Protein AF-A0A4Z2EUE3-F1 (afdb_monomer_lite)

Radius of gyration: 25.61 Å; chains: 1; bounding box: 50×25×70 Å

Organism: NCBI:txid230148

pLDDT: mean 82.92, std 18.07, range [44.78, 98.38]

Structure (mmCIF, N/CA/C/O backbone):
data_AF-A0A4Z2EUE3-F1
#
_entry.id   AF-A0A4Z2EUE3-F1
#
loop_
_atom_site.group_PDB
_atom_site.id
_atom_site.type_symbol
_atom_site.label_atom_id
_atom_site.label_alt_id
_atom_site.label_comp_id
_atom_site.label_asym_id
_atom_site.label_entity_id
_atom_site.label_seq_id
_atom_site.pdbx_PDB_ins_code
_atom_site.Cartn_x
_atom_site.Cartn_y
_atom_site.Cartn_z
_atom_site.occupancy
_atom_site.B_iso_or_equiv
_atom_site.auth_seq_id
_atom_site.auth_comp_id
_atom_site.auth_asym_id
_atom_site.auth_atom_id
_atom_site.pdbx_PDB_model_num
ATOM 1 N N . MET A 1 1 ? -13.873 0.430 -5.068 1.00 44.78 1 MET A N 1
ATOM 2 C CA . MET A 1 1 ? -14.969 0.015 -5.973 1.00 44.78 1 MET A CA 1
ATOM 3 C C . MET A 1 1 ? -14.479 0.097 -7.420 1.00 44.78 1 MET A C 1
ATOM 5 O O . MET A 1 1 ? -14.354 1.192 -7.941 1.00 44.78 1 MET A O 1
ATOM 9 N N . MET A 1 2 ? -14.170 -1.038 -8.052 1.00 53.44 2 MET A N 1
ATOM 10 C CA . MET A 1 2 ? -13.968 -1.180 -9.509 1.00 53.44 2 MET A CA 1
ATOM 11 C C . MET A 1 2 ? -14.732 -2.431 -9.968 1.00 53.44 2 MET A C 1
ATOM 13 O O . MET A 1 2 ? -14.153 -3.433 -10.364 1.00 53.44 2 MET A O 1
ATOM 17 N N . GLN A 1 3 ? -16.054 -2.420 -9.789 1.00 58.31 3 GLN A N 1
ATOM 18 C CA . GLN A 1 3 ? -16.901 -3.615 -9.922 1.00 58.31 3 GLN A CA 1
ATOM 19 C C . GLN A 1 3 ? -17.614 -3.726 -11.277 1.00 58.31 3 GLN A C 1
ATOM 21 O O . GLN A 1 3 ? -18.537 -4.524 -11.398 1.00 58.31 3 GLN A O 1
ATOM 26 N N . ASN A 1 4 ? -17.230 -2.947 -12.297 1.00 72.19 4 ASN A N 1
ATOM 27 C CA . ASN A 1 4 ? -17.891 -3.012 -13.602 1.00 72.19 4 ASN A CA 1
ATOM 28 C C . ASN A 1 4 ? -16.958 -3.569 -14.699 1.00 72.19 4 ASN A C 1
ATOM 30 O O . ASN A 1 4 ? -16.136 -2.820 -15.237 1.00 72.19 4 ASN A O 1
ATOM 34 N N . PRO A 1 5 ? -17.105 -4.858 -15.067 1.00 73.38 5 PRO A N 1
ATOM 35 C CA . PRO A 1 5 ? -16.289 -5.513 -16.091 1.00 73.38 5 PRO A CA 1
ATOM 36 C C . PRO A 1 5 ? -16.371 -4.839 -17.464 1.00 73.38 5 PRO A C 1
ATOM 38 O O . PRO A 1 5 ? -15.399 -4.851 -18.211 1.00 73.38 5 PRO A O 1
ATOM 41 N N . GLN A 1 6 ? -17.508 -4.213 -17.788 1.00 78.25 6 GLN A N 1
ATOM 42 C CA . GLN A 1 6 ? -17.725 -3.532 -19.071 1.00 78.25 6 GLN A CA 1
ATOM 43 C C . GLN A 1 6 ? -16.870 -2.260 -19.185 1.00 78.25 6 GLN A C 1
ATOM 45 O O . GLN A 1 6 ? -16.347 -1.951 -20.250 1.00 78.25 6 GLN A O 1
ATOM 50 N N . ILE A 1 7 ? -16.683 -1.538 -18.074 1.00 78.00 7 ILE A N 1
ATOM 51 C CA . ILE A 1 7 ? -15.859 -0.319 -18.032 1.00 78.00 7 ILE A CA 1
ATOM 52 C C . ILE A 1 7 ? -14.375 -0.681 -18.122 1.00 78.00 7 ILE A C 1
ATOM 54 O O . ILE A 1 7 ? -13.625 -0.010 -18.827 1.00 78.00 7 ILE A O 1
ATOM 58 N N . LEU A 1 8 ? -13.961 -1.764 -17.453 1.00 77.81 8 LEU A N 1
ATOM 59 C CA . LEU A 1 8 ? -12.603 -2.292 -17.579 1.00 77.81 8 LEU A CA 1
ATOM 60 C C . LEU A 1 8 ? -12.321 -2.740 -19.017 1.00 77.81 8 LEU A C 1
ATOM 62 O O . LEU A 1 8 ? -11.284 -2.378 -19.555 1.00 77.81 8 LEU A O 1
ATOM 66 N N . ALA A 1 9 ? -13.261 -3.435 -19.665 1.00 79.88 9 ALA A N 1
ATOM 67 C CA . ALA A 1 9 ? -13.128 -3.857 -21.059 1.00 79.88 9 ALA A CA 1
ATOM 68 C C . ALA A 1 9 ? -13.036 -2.671 -22.037 1.00 79.88 9 ALA A C 1
ATOM 70 O O . ALA A 1 9 ? -12.144 -2.651 -22.879 1.00 79.88 9 ALA A O 1
ATOM 71 N N . ALA A 1 10 ? -13.888 -1.652 -21.893 1.00 79.44 10 ALA A N 1
ATOM 72 C CA . ALA A 1 10 ? -13.847 -0.459 -22.743 1.00 79.44 10 ALA A CA 1
ATOM 73 C C . ALA A 1 10 ? -12.566 0.376 -22.537 1.00 79.44 10 ALA A C 1
ATOM 75 O O . ALA A 1 10 ? -12.026 0.958 -23.480 1.00 79.44 10 ALA A O 1
ATOM 76 N N . LEU A 1 11 ? -12.050 0.432 -21.303 1.00 75.12 11 LEU A N 1
ATOM 77 C CA . LEU A 1 11 ? -10.762 1.060 -21.012 1.00 75.12 11 LEU A CA 1
ATOM 78 C C . LEU A 1 11 ? -9.608 0.251 -21.617 1.00 75.12 11 LEU A C 1
ATOM 80 O O . LEU A 1 11 ? -8.710 0.841 -22.214 1.00 75.12 11 LEU A O 1
ATOM 84 N N . GLN A 1 12 ? -9.662 -1.079 -21.510 1.00 70.69 12 GLN A N 1
ATOM 85 C CA . GLN A 1 12 ? -8.696 -1.995 -22.112 1.00 70.69 12 GLN A CA 1
ATOM 86 C C . GLN A 1 12 ? -8.653 -1.823 -23.635 1.00 70.69 12 GLN A C 1
ATOM 88 O O . GLN A 1 12 ? -7.572 -1.658 -24.177 1.00 70.69 12 GLN A O 1
ATOM 93 N N . GLU A 1 13 ? -9.803 -1.777 -24.311 1.00 76.88 13 GLU A N 1
ATOM 94 C CA . GLU A 1 13 ? -9.914 -1.606 -25.769 1.00 76.88 13 GLU A CA 1
ATOM 95 C C . GLU A 1 13 ? -9.289 -0.286 -26.246 1.00 76.88 13 GLU A C 1
ATOM 97 O O . GLU A 1 13 ? -8.528 -0.244 -27.216 1.00 76.88 13 GLU A O 1
ATOM 102 N N . ARG A 1 14 ? -9.540 0.810 -25.522 1.00 71.12 14 ARG A N 1
ATOM 103 C CA . ARG A 1 14 ? -8.946 2.115 -25.838 1.00 71.12 14 ARG A CA 1
ATOM 104 C C . ARG A 1 14 ? -7.444 2.160 -25.539 1.00 71.12 14 ARG A C 1
ATOM 106 O O . ARG A 1 14 ? -6.701 2.814 -26.271 1.00 71.12 14 ARG A O 1
ATOM 113 N N . LEU A 1 15 ? -6.997 1.493 -24.474 1.00 68.50 15 LEU A N 1
ATOM 114 C CA . LEU A 1 15 ? -5.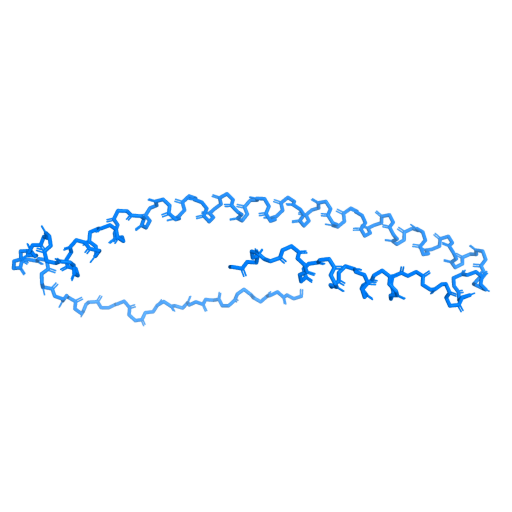576 1.348 -24.157 1.00 68.50 15 LEU A CA 1
ATOM 115 C C . LEU A 1 15 ? -4.862 0.481 -25.197 1.00 68.50 15 LEU A C 1
ATOM 117 O O . LEU A 1 15 ? -3.753 0.830 -25.579 1.00 68.50 15 LEU A O 1
ATOM 121 N N . ASP A 1 16 ? -5.500 -0.568 -25.715 1.00 64.25 16 ASP A N 1
ATOM 122 C CA . ASP A 1 16 ? -4.953 -1.441 -26.762 1.00 64.25 16 ASP A CA 1
ATOM 123 C C . ASP A 1 16 ? -4.780 -0.689 -28.094 1.00 64.25 16 ASP A C 1
ATOM 125 O O . ASP A 1 16 ? -3.773 -0.842 -28.778 1.00 64.25 16 ASP A O 1
ATOM 129 N N . GLY A 1 17 ? -5.692 0.239 -28.419 1.00 63.91 17 GLY A N 1
ATOM 130 C CA . GLY A 1 17 ? -5.545 1.135 -29.575 1.00 63.91 17 GLY A CA 1
ATOM 131 C C . GLY A 1 17 ? -4.381 2.139 -29.467 1.00 63.91 17 GLY A C 1
ATOM 132 O O . GLY A 1 17 ? -3.836 2.575 -30.484 1.00 63.91 17 GLY A O 1
ATOM 133 N N . LEU A 1 18 ? -3.975 2.500 -28.244 1.00 61.41 18 LEU A N 1
ATOM 134 C CA . LEU A 1 18 ? -2.822 3.371 -27.964 1.00 61.41 18 LEU A CA 1
ATOM 135 C C . LEU A 1 18 ? -1.519 2.573 -27.787 1.00 61.41 18 LEU A C 1
ATOM 137 O O . LEU A 1 18 ? -0.431 3.061 -28.101 1.00 61.41 18 LEU A O 1
ATOM 141 N N . ASN A 1 19 ? -1.628 1.342 -27.294 1.00 53.19 19 ASN A N 1
ATOM 142 C CA . ASN A 1 19 ? -0.528 0.440 -27.014 1.00 53.19 19 ASN A CA 1
ATOM 143 C C . ASN A 1 19 ? -0.177 -0.361 -28.272 1.00 53.19 19 ASN A C 1
ATOM 145 O O . ASN A 1 19 ? -0.677 -1.452 -28.505 1.00 53.19 19 ASN A O 1
ATOM 149 N N . GLY A 1 20 ? 0.735 0.177 -29.081 1.00 55.62 20 GLY A N 1
ATOM 150 C CA . GLY A 1 20 ? 1.307 -0.582 -30.190 1.00 55.62 20 GLY A CA 1
ATOM 151 C C . GLY A 1 20 ? 0.755 -0.263 -31.571 1.00 55.62 20 GLY A C 1
ATOM 152 O O . GLY A 1 20 ? 0.931 -1.085 -32.460 1.00 55.62 20 GLY A O 1
ATOM 153 N N . SER A 1 21 ? 0.215 0.938 -31.814 1.00 54.06 21 SER A N 1
ATOM 154 C CA . SER A 1 21 ? 0.350 1.519 -33.158 1.00 54.06 21 SER A CA 1
ATOM 155 C C . SER A 1 21 ? 1.849 1.745 -33.390 1.00 54.06 21 SER A C 1
ATOM 157 O O . SER A 1 21 ? 2.412 2.658 -32.773 1.00 54.06 21 SER A O 1
ATOM 159 N N . PRO A 1 22 ? 2.550 0.915 -34.190 1.00 57.84 22 PRO A N 1
ATOM 160 C CA . PRO A 1 22 ? 3.966 1.127 -34.401 1.00 57.84 22 PRO A CA 1
ATOM 161 C C . PRO A 1 22 ? 4.066 2.428 -35.184 1.00 57.84 22 PRO A C 1
ATOM 163 O O . PRO A 1 22 ? 3.694 2.495 -36.352 1.00 57.84 22 PRO A O 1
ATOM 166 N N . SER A 1 23 ? 4.573 3.487 -34.559 1.00 64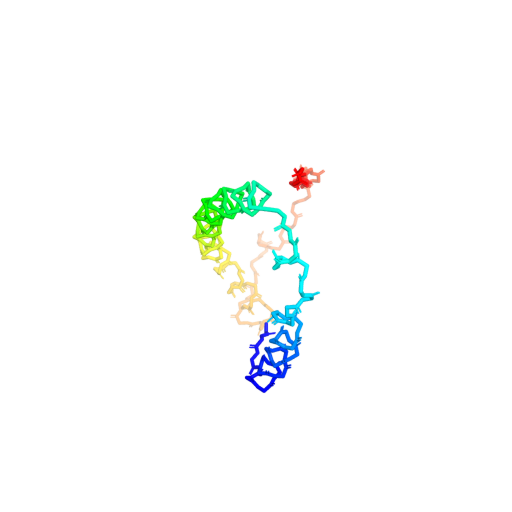.50 23 SER A N 1
ATOM 167 C CA . SER A 1 23 ? 4.802 4.756 -35.255 1.00 64.50 23 SER A CA 1
ATOM 168 C C . SER A 1 23 ? 5.860 4.633 -36.366 1.00 64.50 23 SER A C 1
ATOM 170 O O . SER A 1 23 ? 6.291 5.639 -36.921 1.00 64.50 23 SER A O 1
ATOM 172 N N . GLY A 1 24 ? 6.362 3.421 -36.641 1.00 70.62 24 GLY A N 1
ATOM 173 C CA . GLY A 1 24 ? 7.522 3.150 -37.482 1.00 70.62 24 GLY A CA 1
ATOM 174 C C . GLY A 1 24 ? 8.826 3.655 -36.864 1.00 70.62 24 GLY A C 1
ATOM 175 O O . GLY A 1 24 ? 9.902 3.429 -37.417 1.00 70.62 24 GLY A O 1
ATOM 176 N N . TYR A 1 25 ? 8.760 4.377 -35.738 1.00 78.94 25 TYR A N 1
ATOM 177 C CA . TYR A 1 25 ? 9.909 5.040 -35.145 1.00 78.94 25 TYR A CA 1
ATOM 178 C C . TYR A 1 25 ? 10.897 4.021 -34.594 1.00 78.94 25 TYR A C 1
ATOM 180 O O . TYR A 1 25 ? 12.080 4.085 -34.906 1.00 78.94 25 TYR A O 1
ATOM 188 N N . MET A 1 26 ? 10.424 3.024 -33.841 1.00 81.50 26 MET A N 1
ATOM 189 C CA . MET A 1 26 ? 11.298 1.969 -33.326 1.00 81.50 26 MET A CA 1
ATOM 190 C C . MET A 1 26 ? 11.984 1.224 -34.479 1.00 81.50 26 MET A C 1
ATOM 192 O O . MET A 1 26 ? 13.165 0.895 -34.379 1.00 81.50 26 MET A O 1
ATOM 196 N N . GLU A 1 27 ? 11.273 0.994 -35.585 1.00 83.00 27 GLU A N 1
ATOM 197 C CA . GLU A 1 27 ? 11.748 0.315 -36.788 1.00 83.00 27 GLU A CA 1
ATOM 198 C C . GLU A 1 27 ? 12.760 1.160 -37.574 1.00 83.00 27 GLU A C 1
ATOM 200 O O . GLU A 1 27 ? 13.726 0.593 -38.093 1.00 83.00 27 GLU A O 1
ATOM 205 N N . SER A 1 28 ? 12.605 2.486 -37.604 1.00 87.38 28 SER A N 1
ATOM 206 C CA . SER A 1 28 ? 13.503 3.412 -38.309 1.00 87.38 28 SER A CA 1
ATOM 207 C C . SER A 1 28 ? 14.805 3.707 -37.553 1.00 87.38 28 SER A C 1
ATOM 209 O O . SER A 1 28 ? 15.780 4.161 -38.155 1.00 87.38 28 SER A O 1
ATOM 211 N N . LEU A 1 29 ? 14.880 3.390 -36.254 1.00 90.25 29 LEU A N 1
ATOM 212 C CA . LEU A 1 29 ? 16.088 3.607 -35.457 1.00 90.25 29 LEU A CA 1
ATOM 213 C C . LEU A 1 29 ? 17.287 2.751 -35.926 1.00 90.25 29 LEU A C 1
ATOM 215 O O . LEU A 1 29 ? 17.138 1.553 -36.216 1.00 90.25 29 LEU A O 1
ATOM 219 N N . PRO A 1 30 ? 18.519 3.303 -35.884 1.00 96.25 30 PRO A N 1
ATOM 220 C CA . PRO A 1 30 ? 19.738 2.541 -36.141 1.00 96.25 30 PRO A CA 1
ATOM 221 C C . PRO A 1 30 ? 19.900 1.337 -35.200 1.00 96.25 30 PRO A C 1
ATOM 223 O O . PRO A 1 30 ? 19.535 1.380 -34.022 1.00 96.25 30 PRO A O 1
ATOM 226 N N . LYS A 1 31 ? 20.552 0.268 -35.683 1.00 94.62 31 LYS A N 1
ATOM 227 C CA . LYS A 1 31 ? 20.766 -0.985 -34.925 1.00 94.62 31 LYS A CA 1
ATOM 228 C C . LYS A 1 31 ? 21.424 -0.762 -33.556 1.00 94.62 31 LYS A C 1
ATOM 230 O O . LYS A 1 31 ? 21.064 -1.427 -32.586 1.00 94.62 31 LYS A O 1
ATOM 235 N N . VAL A 1 32 ? 22.369 0.176 -33.460 1.00 97.00 32 VAL A N 1
ATOM 236 C CA . VAL A 1 32 ? 23.036 0.519 -32.192 1.00 97.00 32 VAL A CA 1
ATOM 237 C C . VAL A 1 32 ? 22.064 1.117 -31.172 1.00 97.00 32 VAL A C 1
ATOM 239 O O . VAL A 1 32 ? 22.132 0.774 -29.994 1.00 97.00 32 VAL A O 1
ATOM 242 N N . VAL A 1 33 ? 21.115 1.942 -31.621 1.00 96.25 33 VAL A N 1
ATOM 243 C CA . VAL A 1 33 ? 20.103 2.557 -30.755 1.00 96.25 33 VAL A CA 1
ATOM 244 C C . VAL A 1 33 ? 19.106 1.500 -30.288 1.00 96.25 33 VAL A C 1
ATOM 246 O O . VAL A 1 33 ? 18.870 1.388 -29.090 1.00 96.25 33 VAL A O 1
ATOM 249 N N . LYS A 1 34 ? 18.628 0.631 -31.191 1.00 94.12 34 LYS A N 1
ATOM 250 C CA . LYS A 1 34 ? 17.755 -0.507 -30.840 1.00 94.12 34 LYS A CA 1
ATOM 251 C C . LYS A 1 34 ? 18.361 -1.399 -29.753 1.00 94.12 34 LYS A C 1
ATOM 253 O O . LYS A 1 34 ? 17.676 -1.779 -28.809 1.00 94.12 34 LYS A O 1
ATOM 258 N N . ARG A 1 35 ? 19.666 -1.696 -29.836 1.00 96.50 35 ARG A N 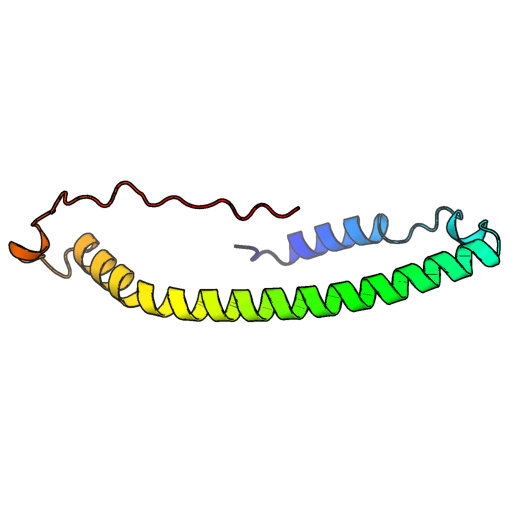1
ATOM 259 C CA . ARG A 1 35 ? 20.375 -2.472 -28.799 1.00 96.50 35 ARG A CA 1
ATOM 260 C C . ARG A 1 35 ? 20.368 -1.773 -27.438 1.00 96.50 35 ARG A C 1
ATOM 262 O O . ARG A 1 35 ? 20.163 -2.445 -26.432 1.00 96.50 35 ARG A O 1
ATOM 269 N N 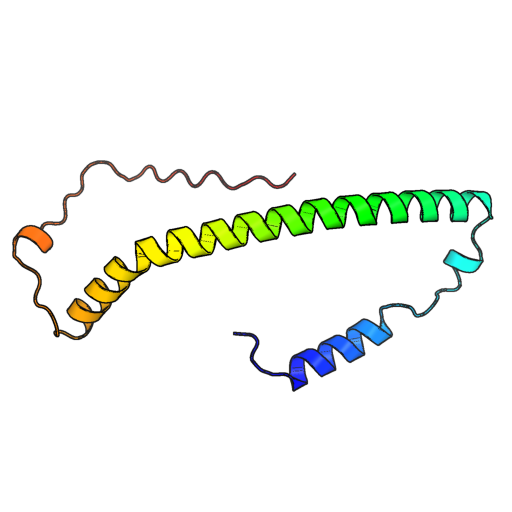. ARG A 1 36 ? 20.567 -0.451 -27.402 1.00 98.00 36 ARG A N 1
ATOM 270 C CA . ARG A 1 36 ? 20.501 0.337 -26.158 1.00 98.00 36 ARG A CA 1
ATOM 271 C C . ARG A 1 36 ? 19.090 0.334 -25.578 1.00 98.00 36 ARG A C 1
ATOM 273 O O . ARG A 1 36 ? 18.941 0.044 -24.399 1.00 98.00 36 ARG A O 1
ATOM 280 N N . VAL A 1 37 ? 18.070 0.556 -26.409 1.00 95.69 37 VAL A N 1
ATOM 281 C CA . VAL A 1 37 ? 16.657 0.494 -25.995 1.00 95.69 37 VAL A CA 1
ATOM 282 C C . VAL A 1 37 ? 16.319 -0.874 -25.405 1.00 95.69 37 VAL A C 1
ATOM 284 O O . VAL A 1 37 ? 15.716 -0.945 -24.342 1.00 95.69 37 VAL A O 1
ATOM 287 N N . ASN A 1 38 ? 16.760 -1.967 -26.030 1.00 94.81 38 ASN A N 1
ATOM 288 C CA . ASN A 1 38 ? 16.549 -3.308 -25.479 1.00 94.81 38 ASN A CA 1
ATOM 289 C C . ASN A 1 38 ? 17.278 -3.513 -24.142 1.00 94.81 38 ASN A C 1
ATOM 291 O O . ASN A 1 38 ? 16.728 -4.130 -23.235 1.00 94.81 38 ASN A O 1
ATOM 295 N N . GLY A 1 39 ? 18.486 -2.959 -23.989 1.00 97.75 39 GLY A N 1
ATOM 296 C CA . GLY A 1 39 ? 19.184 -2.937 -22.702 1.00 97.75 39 GLY A CA 1
ATOM 297 C C . GLY A 1 39 ? 18.386 -2.205 -21.618 1.00 97.75 39 GLY A C 1
ATOM 298 O O . GLY A 1 39 ? 18.223 -2.735 -20.521 1.00 97.75 39 GLY A O 1
ATOM 299 N N . LEU A 1 40 ? 17.826 -1.037 -21.947 1.00 98.06 40 LEU A N 1
ATOM 300 C CA . LEU A 1 40 ? 16.973 -0.264 -21.040 1.00 98.06 40 LEU A CA 1
ATOM 301 C C . LEU A 1 40 ? 15.680 -1.007 -20.689 1.00 98.06 40 LEU A C 1
ATOM 303 O O . LEU A 1 40 ? 15.305 -1.039 -19.525 1.00 98.06 40 LEU A O 1
ATOM 307 N N . LYS A 1 41 ? 15.038 -1.681 -21.651 1.00 96.06 41 LYS A N 1
ATOM 308 C CA . LYS A 1 41 ? 13.856 -2.520 -21.386 1.00 96.06 41 LYS A CA 1
ATOM 309 C C . LYS A 1 41 ? 14.161 -3.640 -20.393 1.00 96.06 41 LYS A C 1
ATOM 311 O O . LYS A 1 41 ? 13.384 -3.864 -19.473 1.00 96.06 41 LYS A O 1
ATOM 316 N N . ASN A 1 42 ? 15.307 -4.307 -20.528 1.00 96.75 42 ASN A N 1
ATOM 317 C CA . ASN A 1 42 ? 15.714 -5.344 -19.577 1.00 96.75 42 ASN A CA 1
ATOM 318 C C . ASN A 1 42 ? 15.942 -4.783 -18.165 1.00 96.75 42 ASN A C 1
ATOM 320 O O . ASN A 1 42 ? 15.647 -5.463 -17.185 1.00 96.75 42 ASN A O 1
ATOM 324 N N . LEU A 1 43 ? 16.466 -3.558 -18.049 1.00 98.25 43 LEU A N 1
ATOM 325 C CA . LEU A 1 43 ? 16.578 -2.872 -16.761 1.00 98.25 43 LEU A CA 1
ATOM 326 C C . LEU A 1 43 ? 15.199 -2.508 -16.203 1.00 98.25 43 LEU A C 1
ATOM 328 O O . LEU A 1 43 ? 14.940 -2.794 -15.041 1.00 98.25 43 LEU A O 1
ATOM 332 N N . GLN A 1 44 ? 14.296 -1.992 -17.039 1.00 96.44 44 GLN A N 1
ATOM 333 C CA . GLN A 1 44 ? 12.927 -1.664 -16.639 1.00 96.44 44 GLN A CA 1
ATOM 334 C C . GLN A 1 44 ? 12.187 -2.882 -16.083 1.00 96.44 44 GLN A C 1
ATOM 336 O O . GLN A 1 44 ? 11.509 -2.783 -15.067 1.00 96.44 44 GLN A O 1
ATOM 341 N N . VAL A 1 45 ? 12.363 -4.051 -16.705 1.00 97.38 45 VAL A N 1
ATOM 342 C CA . VAL A 1 45 ? 11.796 -5.306 -16.199 1.00 97.38 45 VAL A CA 1
ATOM 343 C C . VAL A 1 45 ? 12.318 -5.612 -14.795 1.00 97.38 45 VAL A C 1
ATOM 345 O O . VAL A 1 45 ? 11.543 -6.016 -13.938 1.00 97.38 45 VAL A O 1
ATOM 348 N N . LYS A 1 46 ? 13.608 -5.401 -14.511 1.00 97.88 46 LYS A N 1
ATOM 349 C CA . LYS A 1 46 ? 14.152 -5.600 -13.156 1.00 97.88 46 LYS A CA 1
ATOM 350 C C . LYS A 1 46 ? 13.570 -4.605 -12.150 1.00 97.88 46 LYS A C 1
ATOM 352 O O . LYS A 1 46 ? 13.251 -5.025 -11.045 1.00 97.88 46 LYS A O 1
ATOM 357 N N . CYS A 1 47 ? 13.390 -3.340 -12.535 1.00 96.25 47 CYS A N 1
ATOM 358 C CA . CYS A 1 47 ? 12.708 -2.352 -11.694 1.00 96.25 47 CYS A CA 1
ATOM 359 C C . CYS A 1 47 ? 11.283 -2.807 -11.356 1.00 96.25 47 CYS A C 1
ATOM 361 O O . CYS A 1 47 ? 10.929 -2.850 -10.184 1.00 96.25 47 CYS A O 1
ATOM 363 N N . ALA A 1 48 ? 10.522 -3.268 -12.352 1.00 96.12 48 ALA A N 1
ATOM 364 C CA . ALA A 1 48 ? 9.157 -3.752 -12.150 1.00 96.12 48 ALA A CA 1
ATOM 365 C C . ALA A 1 48 ? 9.074 -4.940 -11.170 1.00 96.12 48 ALA A C 1
ATOM 367 O O . ALA A 1 48 ? 8.121 -5.039 -10.405 1.00 96.12 48 ALA A O 1
ATOM 368 N N . HIS A 1 49 ? 10.075 -5.829 -11.140 1.00 97.44 49 HIS A N 1
ATOM 369 C CA . HIS A 1 49 ? 10.121 -6.909 -10.143 1.00 97.44 49 HIS A CA 1
ATOM 370 C C . HIS A 1 49 ? 10.324 -6.383 -8.715 1.00 97.44 49 HIS A C 1
ATOM 372 O O . HIS A 1 49 ? 9.750 -6.929 -7.775 1.00 97.44 49 HIS A O 1
ATOM 378 N N . ILE A 1 50 ? 11.141 -5.341 -8.545 1.00 97.56 50 ILE A N 1
ATOM 379 C CA . ILE A 1 50 ? 11.359 -4.707 -7.238 1.00 97.56 50 ILE A CA 1
ATOM 380 C C . ILE A 1 50 ? 10.085 -3.982 -6.796 1.00 97.56 50 ILE A C 1
ATOM 382 O O . ILE A 1 50 ? 9.658 -4.154 -5.659 1.00 97.56 50 ILE A O 1
ATOM 386 N N . GLU A 1 51 ? 9.449 -3.235 -7.700 1.00 95.69 51 GLU A N 1
ATOM 387 C CA . GLU A 1 51 ? 8.168 -2.570 -7.439 1.00 95.69 51 GLU A CA 1
ATOM 388 C C . GLU A 1 51 ? 7.081 -3.575 -7.049 1.00 95.69 51 GLU A C 1
ATOM 390 O O . GLU A 1 51 ? 6.368 -3.353 -6.075 1.00 95.69 51 GLU A O 1
ATOM 395 N N . ALA A 1 52 ? 6.982 -4.711 -7.747 1.00 96.56 52 ALA A N 1
ATOM 396 C CA . ALA A 1 52 ? 6.019 -5.757 -7.410 1.00 96.56 52 ALA A CA 1
ATOM 397 C C . ALA A 1 52 ? 6.210 -6.270 -5.974 1.00 96.56 52 ALA A C 1
ATOM 399 O O . ALA A 1 52 ? 5.239 -6.365 -5.227 1.00 96.56 52 ALA A O 1
ATOM 400 N N . LYS A 1 53 ? 7.461 -6.528 -5.569 1.00 97.12 53 LYS A N 1
ATOM 401 C CA . LYS A 1 53 ? 7.786 -6.945 -4.200 1.00 97.12 53 LYS A CA 1
ATOM 402 C C . LYS A 1 53 ? 7.456 -5.858 -3.172 1.00 97.12 53 LYS A C 1
ATOM 404 O O . LYS A 1 53 ? 6.916 -6.157 -2.115 1.00 97.12 53 LYS A O 1
ATOM 409 N N . PHE A 1 54 ? 7.744 -4.597 -3.485 1.00 97.00 54 PHE A N 1
ATOM 410 C CA . PHE A 1 54 ? 7.381 -3.473 -2.622 1.00 97.00 54 PHE A CA 1
ATOM 411 C C . PHE A 1 54 ? 5.866 -3.405 -2.388 1.00 97.00 54 PHE A C 1
ATOM 413 O O . PHE A 1 54 ? 5.424 -3.327 -1.245 1.00 97.00 54 PHE A O 1
ATOM 420 N N . TYR A 1 55 ? 5.058 -3.489 -3.449 1.00 95.81 55 TYR A N 1
ATOM 421 C CA . TYR A 1 55 ? 3.601 -3.455 -3.311 1.00 95.81 55 TYR A CA 1
ATOM 422 C C . TYR A 1 55 ? 3.036 -4.687 -2.599 1.00 95.81 55 TYR A C 1
ATOM 424 O O . TYR A 1 55 ? 2.044 -4.567 -1.884 1.00 95.81 55 TYR A O 1
ATOM 432 N N . GLU A 1 56 ? 3.660 -5.855 -2.753 1.00 96.38 56 GLU A N 1
ATOM 433 C CA . GLU A 1 56 ? 3.316 -7.051 -1.979 1.00 96.38 56 GLU A CA 1
ATOM 434 C C . GLU A 1 56 ? 3.510 -6.816 -0.471 1.00 96.38 56 GLU A C 1
ATOM 436 O O . GLU A 1 56 ? 2.583 -7.050 0.308 1.00 96.38 56 GLU A O 1
ATOM 441 N N . GLU A 1 57 ? 4.660 -6.267 -0.069 1.00 97.56 57 GLU A N 1
ATOM 442 C CA . GLU A 1 57 ? 4.972 -5.951 1.332 1.00 97.56 57 GLU A CA 1
ATOM 443 C C . GLU A 1 57 ? 4.062 -4.846 1.900 1.00 97.56 57 GLU A C 1
ATOM 445 O O . GLU A 1 57 ? 3.566 -4.964 3.023 1.00 97.56 57 GLU A O 1
ATOM 450 N N . VAL A 1 58 ? 3.775 -3.794 1.123 1.00 95.50 58 VAL A N 1
ATOM 451 C CA . VAL A 1 58 ? 2.795 -2.759 1.505 1.00 95.50 58 VAL A CA 1
ATOM 452 C C . VAL A 1 58 ? 1.420 -3.381 1.715 1.00 95.50 58 VAL A C 1
ATOM 454 O O . VAL A 1 58 ? 0.772 -3.111 2.723 1.00 95.50 58 VAL A O 1
ATOM 457 N N . HIS A 1 59 ? 0.984 -4.258 0.813 1.00 95.19 59 HIS A N 1
ATOM 458 C CA . HIS A 1 59 ? -0.322 -4.891 0.927 1.00 95.19 59 HIS A CA 1
ATOM 459 C C . HIS A 1 59 ? -0.408 -5.820 2.153 1.00 95.19 59 HIS A C 1
ATOM 461 O O . HIS A 1 59 ? -1.428 -5.866 2.841 1.00 95.19 59 HIS A O 1
ATOM 467 N N . GLU A 1 60 ? 0.665 -6.543 2.478 1.00 97.44 60 GLU A N 1
ATOM 468 C CA . GLU A 1 60 ? 0.776 -7.299 3.731 1.00 97.44 60 GLU A CA 1
ATOM 469 C C . GLU A 1 60 ? 0.664 -6.407 4.970 1.00 97.44 60 GLU A C 1
ATOM 471 O O . GLU A 1 60 ? -0.055 -6.746 5.919 1.00 97.44 60 GLU A O 1
ATOM 476 N N . LEU A 1 61 ? 1.328 -5.252 4.943 1.00 97.69 61 LEU A N 1
ATOM 477 C CA . LEU A 1 61 ? 1.278 -4.266 6.013 1.00 97.69 61 LEU A CA 1
ATOM 478 C C . LEU A 1 61 ? -0.139 -3.707 6.190 1.00 97.69 61 LEU A C 1
ATOM 480 O O . LEU A 1 61 ? -0.664 -3.707 7.304 1.00 97.69 61 LEU A O 1
ATOM 484 N N . GLU A 1 62 ? -0.793 -3.308 5.101 1.00 95.81 62 GLU A N 1
ATOM 485 C CA . GLU A 1 62 ? -2.182 -2.842 5.106 1.00 95.81 62 GLU A CA 1
ATOM 486 C C . GLU A 1 62 ? -3.119 -3.883 5.721 1.00 95.81 62 GLU A C 1
ATOM 488 O O . GLU A 1 62 ? -3.915 -3.549 6.599 1.00 95.81 62 GLU A O 1
ATOM 493 N N . ARG A 1 63 ? -2.998 -5.160 5.327 1.00 97.75 63 ARG A N 1
ATOM 494 C CA . ARG A 1 63 ? -3.817 -6.242 5.900 1.00 97.75 63 ARG A CA 1
ATOM 495 C C . ARG A 1 63 ? -3.593 -6.393 7.402 1.00 97.75 63 ARG A C 1
ATOM 497 O O . ARG A 1 63 ? -4.560 -6.562 8.144 1.00 97.75 63 ARG A O 1
ATOM 504 N N . LYS A 1 64 ? -2.340 -6.315 7.858 1.00 98.19 64 LYS A N 1
ATOM 505 C CA . LYS A 1 64 ? -1.997 -6.403 9.284 1.00 98.19 64 LYS A CA 1
ATOM 506 C C . LYS A 1 64 ? -2.660 -5.284 10.086 1.00 98.19 64 LYS A C 1
ATOM 508 O O . LYS A 1 64 ? -3.289 -5.565 11.102 1.00 98.19 64 LYS A O 1
ATOM 513 N N . TYR A 1 65 ? -2.542 -4.034 9.644 1.00 97.81 65 TYR A N 1
ATOM 514 C CA . TYR A 1 65 ? -3.107 -2.897 10.376 1.00 97.81 65 TYR A CA 1
ATOM 515 C C . TYR A 1 65 ? -4.629 -2.808 10.242 1.00 97.81 65 TYR A C 1
ATOM 517 O O . TYR A 1 65 ? -5.294 -2.480 11.221 1.00 97.81 65 TYR A O 1
ATOM 525 N N . ALA A 1 66 ? -5.205 -3.193 9.101 1.00 97.06 66 ALA A N 1
ATOM 526 C CA . ALA A 1 66 ? -6.655 -3.304 8.949 1.00 97.06 66 ALA A CA 1
ATOM 527 C C . ALA A 1 66 ? -7.266 -4.251 9.997 1.00 97.06 66 ALA A C 1
ATOM 529 O O . ALA A 1 66 ? -8.280 -3.916 10.605 1.00 97.06 66 ALA A O 1
ATOM 530 N N . ALA A 1 67 ? -6.615 -5.386 10.278 1.00 97.62 67 ALA A N 1
ATOM 531 C CA . ALA A 1 67 ? -7.062 -6.310 11.321 1.00 97.62 67 ALA A CA 1
ATOM 532 C C . ALA A 1 67 ? -6.986 -5.708 12.738 1.00 97.62 67 ALA A C 1
ATOM 534 O O . ALA A 1 67 ? -7.832 -6.024 13.569 1.00 97.62 67 ALA A O 1
ATOM 535 N N . LEU A 1 68 ? -6.016 -4.828 13.015 1.00 97.31 68 LEU A N 1
ATOM 536 C CA . LEU A 1 68 ? -5.914 -4.114 14.298 1.00 97.31 68 LEU A CA 1
ATOM 537 C C . LEU A 1 68 ? -6.995 -3.037 14.449 1.00 97.31 68 LEU A C 1
ATOM 539 O O . LEU A 1 68 ? -7.488 -2.812 15.552 1.00 97.31 68 LEU A O 1
ATOM 543 N N . TYR A 1 69 ? -7.384 -2.390 13.349 1.00 97.31 69 TYR A N 1
ATOM 544 C CA . TYR A 1 69 ? -8.477 -1.419 13.348 1.00 97.31 69 TYR A CA 1
ATOM 545 C C . TYR A 1 69 ? -9.860 -2.070 13.416 1.00 97.31 69 TYR A C 1
ATOM 547 O O . TYR A 1 69 ? -10.800 -1.433 13.891 1.00 97.31 69 TYR A O 1
ATOM 555 N N . GLN A 1 70 ? -10.004 -3.320 12.968 1.00 98.00 70 GLN A N 1
ATOM 556 C CA . GLN A 1 70 ? -11.310 -3.969 12.855 1.00 98.00 70 GLN A CA 1
ATOM 557 C C . GLN A 1 70 ? -12.101 -3.988 14.179 1.00 98.00 70 GLN A C 1
ATOM 559 O O . GLN A 1 70 ? -13.232 -3.507 14.161 1.00 98.00 70 GLN A O 1
ATOM 564 N N . PRO A 1 71 ? -11.541 -4.388 15.341 1.00 97.94 71 PRO A N 1
ATOM 565 C CA . PRO A 1 71 ? -12.279 -4.356 16.607 1.00 97.94 71 PRO A CA 1
ATOM 566 C C . PRO A 1 71 ? -12.720 -2.946 17.020 1.00 97.94 71 PRO A C 1
ATOM 568 O O . PRO A 1 71 ? -13.783 -2.775 17.613 1.00 97.94 71 PRO A O 1
ATOM 571 N N . LEU A 1 72 ? -11.926 -1.921 16.689 1.00 97.56 72 LEU A N 1
ATOM 572 C CA . LEU A 1 72 ? -12.279 -0.523 16.951 1.00 97.56 72 LEU A CA 1
ATOM 573 C C . LEU A 1 72 ? -13.455 -0.088 16.073 1.00 97.56 72 LEU A C 1
ATOM 575 O O . LEU A 1 72 ? -14.362 0.600 16.538 1.00 97.56 72 LEU A O 1
ATOM 579 N N . PHE A 1 73 ? -13.464 -0.500 14.804 1.00 98.06 73 PHE A N 1
ATOM 580 C CA . PHE A 1 73 ? -14.569 -0.226 13.891 1.00 98.06 73 PHE A CA 1
ATOM 581 C C . PHE A 1 73 ? -15.835 -1.001 14.244 1.00 98.06 73 PHE A C 1
ATOM 583 O O . PHE A 1 73 ? -16.921 -0.433 14.118 1.00 98.06 73 PHE A O 1
ATOM 590 N N . ASP A 1 74 ? -15.699 -2.233 14.727 1.00 98.12 74 ASP A N 1
ATOM 591 C CA . ASP A 1 74 ? -16.807 -3.040 15.231 1.00 98.12 74 ASP A CA 1
ATOM 592 C C . ASP A 1 74 ? -17.421 -2.367 16.467 1.00 98.12 74 ASP A C 1
ATOM 594 O O . ASP A 1 74 ? -18.606 -2.035 16.449 1.00 98.12 74 ASP A O 1
ATOM 598 N N . LYS A 1 75 ? -16.603 -2.006 17.470 1.00 97.31 75 LYS A N 1
ATOM 599 C CA . LYS A 1 75 ? -17.067 -1.282 18.666 1.00 97.31 75 LYS A CA 1
ATOM 600 C C . LYS A 1 75 ? -17.719 0.056 18.314 1.00 97.31 75 LYS A C 1
ATOM 602 O O . LYS A 1 75 ? -18.791 0.381 18.817 1.00 97.31 75 LYS A O 1
ATOM 607 N N . ARG A 1 76 ? -17.121 0.824 17.395 1.00 98.00 76 ARG A N 1
ATOM 608 C CA . ARG A 1 76 ? -17.716 2.069 16.885 1.00 98.00 76 ARG A CA 1
ATOM 609 C C . ARG A 1 76 ? -19.071 1.814 16.222 1.00 98.00 76 ARG A C 1
ATOM 611 O O . ARG A 1 76 ? -19.996 2.596 16.416 1.00 98.00 76 ARG A O 1
ATOM 618 N N . SER A 1 77 ? -19.191 0.749 15.429 1.00 98.19 77 SER A N 1
ATOM 619 C CA . SER A 1 77 ? -20.457 0.342 14.812 1.00 98.19 77 SER A CA 1
ATOM 620 C C . SER A 1 77 ? -21.511 0.021 15.872 1.00 98.19 77 SER A C 1
ATOM 622 O O . SER A 1 77 ? -22.657 0.439 15.715 1.00 98.19 77 SER A O 1
ATOM 624 N N . ASP A 1 78 ? -21.137 -0.685 16.937 1.00 98.38 78 ASP A N 1
ATOM 625 C CA . ASP A 1 78 ? -22.059 -1.060 18.012 1.00 98.38 78 ASP A CA 1
ATOM 626 C C . ASP A 1 78 ? -22.572 0.164 18.777 1.00 98.38 78 ASP A C 1
ATOM 628 O O . ASP A 1 78 ? -23.775 0.255 19.026 1.00 98.38 78 ASP A O 1
ATOM 632 N N . ILE A 1 79 ? -21.705 1.149 19.038 1.00 98.06 79 ILE A N 1
ATOM 633 C CA . ILE A 1 79 ? -22.090 2.445 19.622 1.00 98.06 79 ILE A CA 1
ATOM 634 C C . ILE A 1 79 ? -23.057 3.192 18.693 1.00 98.06 79 ILE A C 1
ATOM 636 O O . ILE A 1 79 ? -24.142 3.590 19.107 1.00 98.06 79 ILE A O 1
ATOM 640 N N . VAL A 1 80 ? -22.716 3.346 17.406 1.00 97.94 80 VAL A N 1
ATOM 641 C CA . VAL A 1 80 ? -23.555 4.079 16.431 1.00 97.94 80 VAL A CA 1
ATOM 642 C C . VAL A 1 80 ? -24.934 3.437 16.257 1.00 97.94 80 VAL A C 1
ATOM 644 O O . VAL A 1 80 ? -25.920 4.133 16.019 1.00 97.94 80 VAL A O 1
ATOM 647 N N . LYS A 1 81 ? -25.018 2.109 16.363 1.00 98.00 81 LYS A N 1
ATOM 648 C CA . LYS A 1 81 ? -26.276 1.358 16.267 1.00 98.00 81 LYS A CA 1
ATOM 649 C C . LYS A 1 81 ? -27.044 1.288 17.590 1.00 98.00 81 LYS A C 1
ATOM 651 O O . LYS A 1 81 ? -28.095 0.651 17.608 1.00 98.00 81 LYS A O 1
ATOM 656 N N . ALA A 1 82 ? -26.531 1.888 18.666 1.00 96.75 82 ALA A N 1
ATOM 657 C CA . ALA A 1 82 ? -27.039 1.731 20.030 1.00 96.75 82 ALA A CA 1
ATOM 658 C C . ALA A 1 82 ? -27.162 0.253 20.467 1.00 96.75 82 ALA A C 1
ATOM 660 O O . ALA A 1 82 ? -28.017 -0.106 21.274 1.00 96.75 82 ALA A O 1
ATOM 661 N N . ALA A 1 83 ? -26.320 -0.625 19.908 1.00 97.75 83 ALA A N 1
ATOM 662 C CA . ALA A 1 83 ? -26.192 -2.017 20.340 1.00 97.75 83 ALA A CA 1
ATOM 663 C C . ALA A 1 83 ? -25.304 -2.136 21.591 1.00 97.75 83 ALA A C 1
ATOM 665 O O . ALA A 1 83 ? -25.404 -3.114 22.331 1.00 97.75 83 ALA A O 1
ATOM 666 N N . TYR A 1 84 ? -24.457 -1.131 21.823 1.00 96.75 84 TYR A N 1
ATOM 667 C CA . TYR A 1 84 ? -23.632 -0.965 23.009 1.00 96.75 84 TYR A CA 1
ATOM 668 C C . TYR A 1 84 ? -23.721 0.487 23.493 1.00 96.75 84 TYR A C 1
ATOM 670 O O . TYR A 1 84 ? -23.524 1.407 22.699 1.00 96.75 84 TYR A O 1
ATOM 678 N N . GLU A 1 85 ? -24.004 0.677 24.782 1.00 96.31 85 GLU A N 1
ATOM 679 C CA . GLU A 1 85 ? -23.947 1.984 25.441 1.00 96.31 85 GLU A CA 1
ATOM 680 C C . GLU A 1 85 ? -22.565 2.131 26.103 1.00 96.31 85 GLU A C 1
ATOM 682 O O . GLU A 1 85 ? -22.214 1.277 26.927 1.00 96.31 85 GLU A O 1
ATOM 687 N N . PRO A 1 86 ? -21.764 3.151 25.740 1.00 96.50 86 PRO A N 1
ATOM 688 C CA . PRO A 1 86 ? -20.471 3.404 26.373 1.00 96.50 86 PRO A CA 1
ATOM 689 C C . PRO A 1 86 ? -20.595 3.633 27.880 1.00 96.50 86 PRO A C 1
ATOM 691 O O . PRO A 1 86 ? -21.588 4.182 28.356 1.00 96.50 86 PRO A O 1
ATOM 694 N N . THR A 1 87 ? -19.570 3.245 28.637 1.00 94.75 87 THR A N 1
ATOM 695 C CA . THR A 1 87 ? -19.491 3.611 30.058 1.00 94.75 87 THR A CA 1
ATOM 696 C C . THR A 1 87 ? -19.060 5.068 30.223 1.00 94.75 87 THR A C 1
ATOM 698 O O . THR A 1 87 ? -18.551 5.689 29.284 1.00 94.75 87 THR A O 1
ATOM 701 N N . ASP A 1 88 ? -19.230 5.611 31.430 1.00 92.75 88 ASP A N 1
ATOM 702 C CA . ASP A 1 88 ? -18.805 6.977 31.748 1.00 92.75 88 ASP A CA 1
ATOM 703 C C . ASP A 1 88 ? -17.301 7.169 31.480 1.00 92.75 88 ASP A C 1
ATOM 705 O O . ASP A 1 88 ? -16.910 8.183 30.905 1.00 92.75 88 ASP A O 1
ATOM 709 N N . GLU A 1 89 ? -16.463 6.169 31.791 1.00 89.38 89 GLU A N 1
ATOM 710 C CA . GLU A 1 89 ? -15.019 6.217 31.522 1.00 89.38 89 GLU A CA 1
ATOM 711 C C . GLU A 1 89 ? -14.692 6.239 30.023 1.00 89.38 89 GLU A C 1
ATOM 713 O O . GLU A 1 89 ? -13.743 6.895 29.603 1.00 89.38 89 GLU A O 1
ATOM 718 N N . GLU A 1 90 ? -15.466 5.534 29.195 1.00 91.06 90 GLU A N 1
ATOM 719 C CA . GLU A 1 90 ? -15.270 5.519 27.739 1.00 91.06 90 GLU A CA 1
ATOM 720 C C . GLU A 1 90 ? -15.726 6.821 27.067 1.00 91.06 90 GLU A C 1
ATOM 722 O O . GLU A 1 90 ? -15.306 7.120 25.947 1.00 91.06 90 GLU A O 1
ATOM 727 N N . CYS A 1 91 ? -16.559 7.603 27.756 1.00 89.44 91 CYS A N 1
ATOM 728 C CA . CYS A 1 91 ? -16.975 8.938 27.339 1.00 89.44 91 CYS A CA 1
ATOM 729 C C . CYS A 1 91 ? -15.987 10.038 27.759 1.00 89.44 91 CYS A C 1
ATOM 731 O O . CYS A 1 91 ? -16.107 11.173 27.287 1.00 89.44 91 CYS A O 1
ATOM 733 N N . GLU A 1 92 ? -15.012 9.740 28.626 1.00 91.00 92 GLU A N 1
ATOM 734 C CA . GLU A 1 92 ? -13.985 10.704 29.018 1.00 91.00 92 GLU A CA 1
ATOM 735 C C . GLU A 1 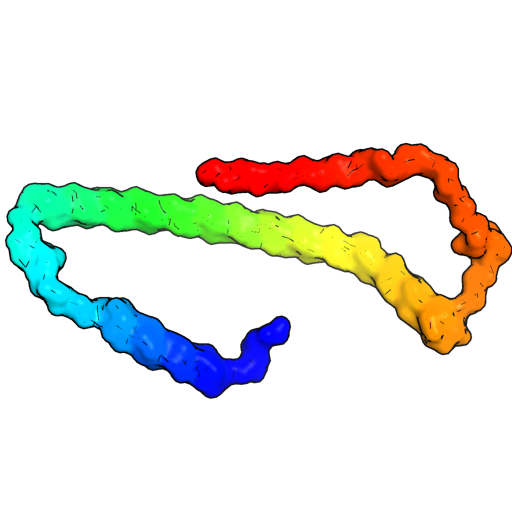92 ? -13.019 10.976 27.857 1.00 91.00 92 GLU A C 1
ATOM 737 O O . GLU A 1 92 ? -12.035 10.269 27.637 1.00 91.00 92 GLU A O 1
ATOM 742 N N . TRP A 1 93 ? -13.267 12.058 27.118 1.00 83.00 93 TRP A N 1
ATOM 743 C CA . TRP A 1 93 ? -12.316 12.563 26.133 1.00 83.00 93 TRP A CA 1
ATOM 744 C C . TRP A 1 93 ? -11.165 13.293 26.834 1.00 83.00 93 TRP A C 1
ATOM 746 O O . TRP A 1 93 ? -11.331 14.414 27.322 1.00 83.00 93 TRP A O 1
ATOM 756 N N . LYS A 1 94 ? -9.982 12.674 26.874 1.00 80.56 94 LYS A N 1
ATOM 757 C CA . LYS A 1 94 ? -8.767 13.318 27.390 1.00 80.56 94 LYS A CA 1
ATOM 758 C C . LYS A 1 94 ? -8.040 14.030 26.257 1.00 80.56 94 LYS A C 1
ATOM 760 O O . LYS A 1 94 ? -7.515 13.395 25.349 1.00 80.56 94 LYS A O 1
ATOM 765 N N . ILE A 1 95 ? -8.036 15.361 26.311 1.00 61.09 95 ILE A N 1
ATOM 766 C CA . ILE A 1 95 ? -7.235 16.218 25.429 1.00 61.09 95 ILE A CA 1
ATOM 767 C C . ILE A 1 95 ? -5.820 16.283 26.014 1.00 61.09 95 ILE A C 1
ATOM 769 O O . ILE A 1 95 ? -5.429 17.317 26.541 1.00 61.09 95 ILE A O 1
ATOM 773 N N . ASP A 1 96 ? -5.067 15.188 25.982 1.00 57.31 96 ASP A N 1
ATOM 774 C CA . ASP A 1 96 ? -3.656 15.224 26.375 1.00 57.31 96 ASP A CA 1
ATOM 775 C C . ASP A 1 96 ? -2.780 15.042 25.119 1.00 57.31 96 ASP A C 1
ATOM 777 O O . ASP A 1 96 ? -2.649 13.950 24.579 1.00 57.31 96 ASP A O 1
ATOM 781 N N . GLU A 1 97 ? -2.241 16.168 24.635 1.00 53.66 97 GLU A N 1
ATOM 782 C CA . GLU A 1 97 ? -0.973 16.325 23.887 1.00 53.66 97 GLU A CA 1
ATOM 783 C C . GLU A 1 97 ? -0.700 15.475 22.615 1.00 53.66 97 GLU A C 1
ATOM 785 O O . GLU A 1 97 ? 0.457 15.240 22.282 1.00 53.66 97 GLU A O 1
ATOM 790 N N . GLU A 1 98 ? -1.707 15.060 21.838 1.00 50.12 98 GLU A N 1
ATOM 791 C CA . GLU A 1 98 ? -1.506 14.307 20.572 1.00 50.12 98 GLU A CA 1
ATOM 792 C C . GLU A 1 98 ? -1.716 15.117 19.269 1.00 50.12 98 GLU A C 1
ATOM 794 O O . GLU A 1 98 ? -1.832 14.548 18.182 1.00 50.12 98 GLU A O 1
ATOM 799 N N . GLU A 1 99 ? -1.686 16.454 19.312 1.00 51.91 99 GLU A N 1
ATOM 800 C CA . GLU A 1 99 ? -1.545 17.274 18.090 1.00 51.91 99 GLU A CA 1
ATOM 801 C C . GLU A 1 99 ? -0.081 17.347 17.610 1.00 51.91 99 GLU A C 1
ATOM 803 O O . GLU A 1 99 ? 0.471 18.417 17.383 1.00 51.91 99 GLU A O 1
ATOM 808 N N . GLU A 1 100 ? 0.567 16.200 17.410 1.00 50.00 100 GLU A N 1
ATOM 809 C CA . GLU A 1 100 ? 1.730 16.124 16.520 1.00 50.00 100 GLU A CA 1
ATOM 810 C C . GLU A 1 100 ? 1.774 14.775 15.788 1.00 50.00 100 GLU A C 1
ATOM 812 O O . GLU A 1 100 ? 2.797 14.098 15.701 1.00 50.00 100 GLU A O 1
ATOM 817 N N . LEU A 1 101 ? 0.650 14.386 15.176 1.00 51.44 101 LEU A N 1
ATOM 818 C CA . LEU A 1 101 ? 0.687 13.497 14.014 1.00 51.44 101 LEU A CA 1
ATOM 819 C C . LEU A 1 101 ? 1.314 14.269 12.844 1.00 51.44 101 LEU A C 1
ATOM 821 O O . LEU A 1 101 ? 0.634 14.698 11.910 1.00 51.44 101 LEU A O 1
ATOM 825 N N . THR A 1 102 ? 2.632 14.464 12.893 1.00 50.41 102 THR A N 1
ATOM 826 C CA . THR A 1 102 ? 3.414 14.825 11.713 1.00 50.41 102 THR A CA 1
ATOM 827 C C . THR A 1 102 ? 3.358 13.635 10.765 1.00 50.41 102 THR A C 1
ATOM 829 O O . THR A 1 102 ? 4.175 12.716 10.797 1.00 50.41 102 THR A O 1
ATOM 832 N N . VAL A 1 103 ? 2.339 13.627 9.906 1.00 52.62 103 VAL A N 1
ATOM 833 C CA . VAL A 1 103 ? 2.349 12.822 8.691 1.00 52.62 103 VAL A CA 1
ATOM 834 C C . VAL A 1 103 ? 3.504 13.371 7.864 1.00 52.62 103 VAL A C 1
ATOM 836 O O . VAL A 1 103 ? 3.355 14.338 7.123 1.00 52.62 103 VAL A O 1
ATOM 839 N N . SER A 1 104 ? 4.697 12.811 8.060 1.00 55.47 104 SER A N 1
ATOM 840 C CA . SER A 1 104 ? 5.787 12.993 7.116 1.00 55.47 104 SER A CA 1
ATOM 841 C C . SER A 1 104 ? 5.288 12.425 5.795 1.00 55.47 104 SER A C 1
ATOM 843 O O . SER A 1 104 ? 5.138 11.213 5.636 1.00 55.47 104 SER A O 1
ATOM 845 N N . GLU A 1 105 ? 4.919 13.317 4.876 1.00 46.84 105 GLU A N 1
ATOM 846 C CA . GLU A 1 105 ? 4.606 12.935 3.507 1.00 46.84 105 GLU A CA 1
ATOM 847 C C . GLU A 1 105 ? 5.781 12.091 2.996 1.00 46.84 105 GLU A C 1
ATOM 849 O O . GLU A 1 105 ? 6.929 12.549 3.066 1.00 46.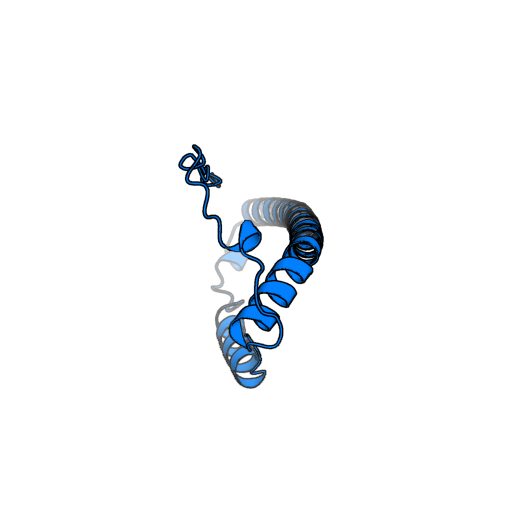84 105 GLU A O 1
ATOM 854 N N . PRO A 1 106 ? 5.555 10.856 2.515 1.00 52.50 106 PRO A N 1
ATOM 855 C CA . PRO A 1 106 ? 6.612 10.127 1.849 1.00 52.50 106 PRO A CA 1
ATOM 856 C C . PRO A 1 106 ? 6.916 10.894 0.564 1.00 52.50 106 PRO A C 1
ATOM 858 O O . PRO A 1 106 ? 6.171 10.834 -0.414 1.00 52.50 106 PRO A O 1
ATOM 861 N N . THR A 1 107 ? 8.002 11.662 0.580 1.00 46.56 107 THR A N 1
ATOM 862 C CA . THR A 1 107 ? 8.556 12.297 -0.608 1.00 46.56 107 THR A CA 1
ATOM 863 C C . THR A 1 107 ? 9.083 11.198 -1.522 1.00 46.56 107 THR A C 1
ATOM 865 O O . THR A 1 107 ? 10.229 10.762 -1.436 1.00 46.56 107 THR A O 1
ATOM 868 N N . VAL A 1 108 ? 8.214 10.713 -2.406 1.00 45.75 108 VAL A N 1
ATOM 869 C CA . VAL A 1 108 ? 8.632 9.919 -3.558 1.00 45.75 108 VAL A CA 1
ATOM 870 C C . VAL A 1 108 ? 9.390 10.874 -4.482 1.00 45.75 108 VAL A C 1
ATOM 872 O O . VAL A 1 108 ? 8.786 11.745 -5.107 1.00 45.75 108 VAL A O 1
ATOM 875 N N . SER A 1 109 ? 10.722 10.768 -4.468 1.00 46.53 109 SER A N 1
ATOM 876 C CA . SER A 1 109 ? 11.619 11.428 -5.430 1.00 46.53 109 SER A CA 1
ATOM 877 C C . SER A 1 109 ? 11.616 10.718 -6.777 1.00 46.53 109 SER A C 1
ATOM 879 O O . SER A 1 109 ? 11.447 9.478 -6.782 1.00 46.53 109 SER A O 1
#

Foldseek 3Di:
DPPDPVVVVVVVVVVVVVPDPPPCVLVPDDPVVVVVVVVVVVVVVVVVVVVVVVVVVVVVVVVVVVVVCVVVVVVVVCCVVVVDDDDPVRVDDDPPDPVPPPPPPPPPD

Secondary structure (DSSP, 8-state):
----HHHHHHHHHHHHHHS----SHHHHS-HHHHHHHHHHHHHHHHHHHHHHHHHHHHHHHHHHHHHHHHHHHHHHHHHHTTSSPPPTGGG-----S------------

InterPro domains:
  IPR002164 Nucleosome assembly protein [PF00956] (35-98)
  IPR002164 Nucleosome assembly protein [PTHR11875] (20-81)
  IPR037231 NAP-like superfamily [SSF143113] (12-103)

Sequence (109 aa):
MMQNPQILAALQERLDGLNGSPSGYMESLPKVVKRRVNGLKNLQVKCAHIEAKFYEEVHELERKYAALYQPLFDKRSDIVKAAYEPTDEECEWKIDEEEELTVSEPTVS